Protein AF-A0A2H0BV46-F1 (afdb_monomer_lite)

Sequence (158 aa):
MQLYAIQITICYHLVMTRFIHRGFTLIELLVVIAIIGLLAAAGLAVFSSAMERGRVTQGISHAREIRDMALRYQIDTGIWPPDYRLTTALNPFTTDIGVAGWDGPYAGKWQDAHTWGGHIGWIGGYDLDSDGILEGAVVFDDDAPGTDSSDSTGAIPV

Organism: NCBI:txid1974862

Secondary structure (DSSP, 8-state):
-HHHHHHHHHHHHS--------PPPHHHHHHHHHHHHHHHHHHHHHHHHHHHHHHHHHHHHHHHHHHHHHHHHHHHHSSPPP---S-TT--TTTS--S-TT---PPPS--SPBPTTSSEEEEEEEE-SSSSS--EEEEEEESSPTT-------S----

Radius of gyration: 31.0 Å; chains: 1; bounding box: 62×79×64 Å

Structure (mmCIF, N/CA/C/O backbone):
data_AF-A0A2H0BV46-F1
#
_entry.id   AF-A0A2H0BV46-F1
#
loop_
_atom_site.group_PDB
_atom_site.id
_atom_site.type_symbol
_atom_site.label_atom_id
_atom_site.label_alt_id
_atom_site.label_comp_id
_atom_site.label_asym_id
_atom_site.label_entity_id
_atom_site.label_seq_id
_atom_site.pdbx_PDB_ins_code
_atom_site.Cartn_x
_atom_site.Cartn_y
_atom_site.Cartn_z
_atom_site.occupancy
_atom_site.B_iso_or_equiv
_atom_site.auth_seq_id
_atom_site.auth_comp_id
_atom_site.auth_asym_id
_atom_site.auth_atom_id
_atom_site.pdbx_PDB_model_num
ATOM 1 N N . MET A 1 1 ? -39.382 59.429 23.801 1.00 59.62 1 MET A N 1
ATOM 2 C CA . MET A 1 1 ? -38.252 58.473 23.905 1.00 59.62 1 MET A CA 1
ATOM 3 C C . MET A 1 1 ? -38.457 57.386 24.970 1.00 59.62 1 MET A C 1
ATOM 5 O O . MET A 1 1 ? -38.156 56.244 24.662 1.00 59.62 1 MET A O 1
ATOM 9 N N . GLN A 1 2 ? -39.027 57.659 26.156 1.00 60.50 2 GLN A N 1
ATOM 10 C CA . GLN A 1 2 ? -39.258 56.630 27.200 1.00 60.50 2 GLN A CA 1
ATOM 11 C C . GLN A 1 2 ? -40.180 55.454 26.797 1.00 60.50 2 GLN A C 1
ATOM 13 O O . GLN A 1 2 ? -39.962 54.334 27.245 1.00 60.50 2 GLN A O 1
ATOM 18 N N . LEU A 1 3 ? -41.172 55.670 25.925 1.00 57.75 3 LEU A N 1
ATOM 19 C CA . LEU A 1 3 ? -42.120 54.620 25.507 1.00 57.75 3 LEU A CA 1
ATOM 20 C C . LEU A 1 3 ? -41.500 53.523 24.616 1.00 57.75 3 LEU A C 1
ATOM 22 O O . LEU A 1 3 ? -41.888 52.364 24.733 1.00 57.75 3 LEU A O 1
ATOM 26 N N . TYR A 1 4 ? -40.503 53.851 23.782 1.00 63.31 4 TYR A N 1
ATOM 27 C CA . TYR A 1 4 ? -39.798 52.857 22.954 1.00 63.31 4 TYR A CA 1
ATOM 28 C C . TYR A 1 4 ? -38.872 51.966 23.794 1.00 63.31 4 TYR A C 1
ATOM 30 O O . TYR A 1 4 ? -38.783 50.767 23.548 1.00 63.31 4 TYR A O 1
ATOM 38 N N . ALA A 1 5 ? -38.242 52.526 24.833 1.00 61.50 5 ALA A N 1
ATOM 39 C CA . ALA A 1 5 ? -37.396 51.768 25.755 1.00 61.50 5 ALA A CA 1
ATOM 40 C C . ALA A 1 5 ? -38.202 50.744 26.576 1.00 61.50 5 ALA A C 1
ATOM 42 O O . ALA A 1 5 ? -37.741 49.627 26.786 1.00 61.50 5 ALA A O 1
ATOM 43 N N . ILE A 1 6 ? -39.429 51.087 26.989 1.00 61.91 6 ILE A N 1
ATOM 44 C CA . ILE A 1 6 ? -40.321 50.175 27.726 1.00 61.91 6 ILE A CA 1
ATOM 45 C C . ILE A 1 6 ? -40.829 49.038 26.824 1.00 61.91 6 ILE A C 1
ATOM 47 O O . ILE A 1 6 ? -40.823 47.886 27.248 1.00 61.91 6 ILE A O 1
ATOM 51 N N . GLN A 1 7 ? -41.208 49.328 25.572 1.00 57.47 7 GLN A N 1
ATOM 52 C CA . GLN A 1 7 ? -41.615 48.302 24.599 1.00 57.47 7 GLN A CA 1
ATOM 53 C C . GLN A 1 7 ? -40.483 47.308 24.295 1.00 57.47 7 GLN A C 1
ATOM 55 O O . GLN A 1 7 ? -40.725 46.104 24.271 1.00 57.47 7 GLN A O 1
ATOM 60 N N . ILE A 1 8 ? -39.243 47.788 24.145 1.00 59.19 8 ILE A N 1
ATOM 61 C CA . ILE A 1 8 ? -38.072 46.933 23.904 1.00 59.19 8 ILE A CA 1
ATOM 62 C C . ILE A 1 8 ? -37.769 46.067 25.142 1.00 59.19 8 ILE A C 1
ATOM 64 O O . ILE A 1 8 ? -37.607 44.858 25.003 1.00 59.19 8 ILE A O 1
ATOM 68 N N . THR A 1 9 ? -37.798 46.626 26.359 1.00 59.75 9 THR A N 1
ATOM 69 C CA . THR A 1 9 ? -37.571 45.859 27.603 1.00 59.75 9 THR A CA 1
ATOM 70 C C . THR A 1 9 ? -38.648 44.795 27.859 1.00 59.75 9 THR A C 1
ATOM 72 O O . THR A 1 9 ? -38.322 43.694 28.300 1.00 59.75 9 THR A O 1
ATOM 75 N N . ILE A 1 10 ? -39.921 45.070 27.546 1.00 61.69 10 ILE A N 1
ATOM 76 C CA . ILE A 1 10 ? -41.014 44.090 27.697 1.00 61.69 10 ILE A CA 1
ATOM 77 C C . ILE A 1 10 ? -40.919 42.985 26.630 1.00 61.69 10 ILE A C 1
ATOM 79 O O . ILE A 1 10 ? -41.148 41.818 26.949 1.00 61.69 10 ILE A O 1
ATOM 83 N N . CYS A 1 11 ? -40.517 43.316 25.394 1.00 56.50 11 CYS A N 1
ATOM 84 C CA . CYS A 1 11 ? -40.309 42.327 24.327 1.00 56.50 11 CYS A CA 1
ATOM 85 C C . CYS A 1 11 ? -39.160 41.355 24.637 1.00 56.50 11 CYS A C 1
ATOM 87 O O . CYS A 1 11 ? -39.301 40.159 24.393 1.00 56.50 11 CYS A O 1
ATOM 89 N N . TYR A 1 12 ? -38.059 41.830 25.234 1.00 58.41 12 TYR A N 1
ATOM 90 C CA . TYR A 1 12 ? -36.962 40.944 25.647 1.00 58.41 12 TYR A CA 1
ATOM 91 C C . TYR A 1 12 ? -37.336 40.017 26.815 1.00 58.41 12 TYR A C 1
ATOM 93 O O . TYR A 1 12 ? -36.734 38.956 26.959 1.00 58.41 12 TYR A O 1
ATOM 101 N N . HIS A 1 13 ? -38.326 40.374 27.640 1.00 58.22 13 HIS A N 1
ATOM 102 C CA . HIS A 1 13 ? -38.694 39.570 28.810 1.00 58.22 13 HIS A CA 1
ATOM 103 C C . HIS A 1 13 ? -39.718 38.456 28.515 1.00 58.22 13 HIS A C 1
ATOM 105 O O . HIS A 1 13 ? -39.880 37.547 29.327 1.00 58.22 13 HIS A O 1
ATOM 111 N N . LEU A 1 14 ? -40.405 38.491 27.367 1.00 59.50 14 LEU A N 1
ATOM 112 C CA . LEU A 1 14 ? -41.543 37.600 27.081 1.00 59.50 14 LEU A CA 1
ATOM 113 C C . LEU A 1 14 ? -41.227 36.394 26.181 1.00 59.50 14 LEU A C 1
ATOM 115 O O . LEU A 1 14 ? -42.097 35.549 25.983 1.00 59.50 14 LEU A O 1
ATOM 119 N N . VAL A 1 15 ? -39.993 36.250 25.688 1.00 61.22 15 VAL A N 1
ATOM 120 C CA . VAL A 1 15 ? -39.572 35.088 24.880 1.00 61.22 15 VAL A CA 1
ATOM 121 C C . VAL A 1 15 ? -38.421 34.353 25.564 1.00 61.22 15 VAL A C 1
ATOM 123 O O . VAL A 1 15 ? -37.327 34.213 25.033 1.00 61.22 15 VAL A O 1
ATOM 126 N N . MET A 1 16 ? -38.672 33.859 26.776 1.00 62.34 16 MET A N 1
ATOM 127 C CA . MET A 1 16 ? -37.884 32.771 27.352 1.00 62.34 16 MET A CA 1
ATOM 128 C C . MET A 1 16 ? -38.739 31.506 27.264 1.00 62.34 16 MET A C 1
ATOM 130 O O . MET A 1 16 ? -39.480 31.160 28.185 1.00 62.34 16 MET A O 1
ATOM 134 N N . THR A 1 17 ? -38.696 30.844 26.106 1.00 61.34 17 THR A N 1
ATOM 135 C CA . THR A 1 17 ? -39.259 29.505 25.906 1.00 61.34 17 THR A CA 1
ATOM 136 C C . THR A 1 17 ? -38.745 28.588 27.009 1.00 61.34 17 THR A C 1
ATOM 138 O O . THR A 1 17 ? -37.573 28.216 27.027 1.00 61.34 17 THR A O 1
ATOM 141 N N . ARG A 1 18 ? -39.622 28.238 27.955 1.00 63.00 18 ARG A N 1
ATOM 142 C CA . ARG A 1 18 ? -39.351 27.214 28.964 1.00 63.00 18 ARG A CA 1
ATOM 143 C C . ARG A 1 18 ? -39.140 25.897 28.227 1.00 63.00 18 ARG A C 1
ATOM 145 O O . ARG A 1 18 ? -40.107 25.233 27.860 1.00 63.00 18 ARG A O 1
ATOM 152 N N . PHE A 1 19 ? -37.885 25.511 28.024 1.00 62.59 19 PHE A N 1
ATOM 153 C CA . PHE A 1 19 ? -37.560 24.119 27.764 1.00 62.59 19 PHE A CA 1
ATOM 154 C C . PHE A 1 19 ? -38.085 23.326 28.958 1.00 62.59 19 PHE A C 1
ATOM 156 O O . PHE A 1 19 ? -37.662 23.528 30.097 1.00 62.59 19 PHE A O 1
ATOM 163 N N . ILE A 1 20 ? -39.075 22.469 28.714 1.00 62.00 20 ILE A N 1
ATOM 164 C CA . ILE A 1 20 ? -39.512 21.477 29.687 1.00 62.00 20 ILE A CA 1
ATOM 165 C C . ILE A 1 20 ? -38.320 20.535 29.858 1.00 62.00 20 ILE A C 1
ATOM 167 O O . ILE A 1 20 ? -38.150 19.589 29.092 1.00 62.00 20 ILE A O 1
ATOM 171 N N . HIS A 1 21 ? -37.449 20.840 30.818 1.00 63.12 21 HIS A N 1
ATOM 172 C CA . HIS A 1 21 ? -36.343 19.979 31.205 1.00 63.12 21 HIS A CA 1
ATOM 173 C C . HIS A 1 21 ? -36.925 18.714 31.837 1.00 63.12 21 HIS A C 1
ATOM 175 O O . HIS A 1 21 ? -37.141 18.636 33.044 1.00 63.12 21 HIS A O 1
ATOM 181 N N . ARG A 1 22 ? -37.206 17.713 31.001 1.00 70.38 22 ARG A N 1
ATOM 182 C CA . ARG A 1 22 ? -37.310 16.327 31.449 1.00 70.38 22 ARG A CA 1
ATOM 183 C C . ARG A 1 22 ? -35.899 15.903 31.843 1.00 70.38 22 ARG A C 1
ATOM 185 O O . ARG A 1 22 ? -35.063 15.657 30.980 1.00 70.38 22 ARG A O 1
ATOM 192 N N . GLY A 1 23 ? -35.610 15.946 33.140 1.00 70.69 23 GLY A N 1
ATOM 193 C CA . GLY A 1 23 ? -34.350 15.450 33.676 1.00 70.69 23 GLY A CA 1
ATOM 194 C C . GLY A 1 23 ? -34.265 13.941 33.466 1.00 70.69 23 GLY A C 1
ATOM 195 O O . GLY A 1 23 ? -35.198 13.225 33.819 1.00 70.69 23 GLY A O 1
ATOM 196 N N . PHE A 1 24 ? -33.162 13.480 32.881 1.00 73.75 24 PHE A N 1
ATOM 197 C CA . PHE A 1 24 ? -32.788 12.068 32.890 1.00 73.75 24 PHE A CA 1
ATOM 198 C C . PHE A 1 24 ? -32.582 11.616 34.336 1.00 73.75 24 PHE A C 1
ATOM 200 O O . PHE A 1 24 ? -31.990 12.345 35.140 1.00 73.75 24 PHE A O 1
ATOM 207 N N . THR A 1 25 ? -33.046 10.419 34.681 1.00 89.44 25 THR A N 1
ATOM 208 C CA . THR A 1 25 ? -32.703 9.843 35.982 1.00 89.44 25 THR A CA 1
ATOM 209 C C . THR A 1 25 ? -31.219 9.454 35.996 1.00 89.44 25 THR A C 1
ATOM 211 O O . THR A 1 25 ? -30.660 9.028 34.984 1.00 89.44 25 THR A O 1
ATOM 214 N N . LEU A 1 26 ? -30.551 9.578 37.151 1.00 86.88 26 LEU A N 1
ATOM 215 C CA . LEU A 1 26 ? -29.149 9.148 37.299 1.00 86.88 26 LEU A CA 1
ATOM 216 C C . LEU A 1 26 ? -28.967 7.668 36.934 1.00 86.88 26 LEU A C 1
ATOM 218 O O . LEU A 1 26 ? -27.936 7.290 36.385 1.00 86.88 26 LEU A O 1
ATOM 222 N N . ILE A 1 27 ? -29.981 6.844 37.208 1.00 92.06 27 ILE A N 1
ATOM 223 C CA . ILE A 1 27 ? -29.960 5.416 36.895 1.00 92.06 27 ILE A CA 1
ATOM 224 C C . ILE A 1 27 ? -30.104 5.143 35.392 1.00 92.06 27 ILE A C 1
ATOM 226 O O . ILE A 1 27 ? -29.429 4.248 34.889 1.00 92.06 27 ILE A O 1
ATOM 230 N N . GLU A 1 28 ? -30.900 5.930 34.658 1.00 90.12 28 GLU A N 1
ATOM 231 C CA . GLU A 1 28 ? -30.970 5.832 33.192 1.00 90.12 28 GLU A CA 1
ATOM 232 C C . GLU A 1 28 ? -29.626 6.161 32.548 1.00 90.12 28 GLU A C 1
ATOM 234 O O . GLU A 1 28 ? -29.188 5.452 31.647 1.00 90.12 28 GLU A O 1
ATOM 239 N N . LEU A 1 29 ? -28.934 7.197 33.027 1.00 89.75 29 LEU A N 1
ATOM 240 C CA . LEU A 1 29 ? -27.605 7.514 32.507 1.00 89.75 29 LEU A CA 1
ATOM 241 C C . LEU A 1 29 ? -26.592 6.410 32.862 1.00 89.75 29 LEU A C 1
ATOM 243 O O . LEU A 1 29 ? -25.777 6.028 32.023 1.00 89.75 29 LEU A O 1
ATOM 247 N N . LEU A 1 30 ? -26.669 5.866 34.082 1.00 93.00 30 LEU A N 1
ATOM 248 C CA . LEU A 1 30 ? -25.755 4.835 34.578 1.00 93.00 30 LEU A CA 1
ATOM 249 C C . LEU A 1 30 ? -25.884 3.523 33.795 1.00 93.00 30 LEU A C 1
ATOM 251 O O . LEU A 1 30 ? -24.870 2.944 33.404 1.00 93.00 30 LEU A O 1
ATOM 255 N N . VAL A 1 31 ? -27.107 3.062 33.515 1.00 94.94 31 VAL A N 1
ATOM 256 C CA . VAL A 1 31 ? -27.299 1.828 32.736 1.00 94.94 31 VAL A CA 1
ATOM 257 C C . VAL A 1 31 ? -26.851 2.002 31.281 1.00 94.94 31 VAL A C 1
ATOM 259 O O . VAL A 1 31 ? -26.280 1.079 30.705 1.00 94.94 31 VAL A O 1
ATOM 262 N N . VAL A 1 32 ? -27.021 3.193 30.698 1.00 94.94 32 VAL A N 1
ATOM 263 C CA . VAL A 1 32 ? -26.596 3.476 29.319 1.00 94.94 32 VAL A CA 1
ATOM 264 C C . VAL A 1 32 ? -25.077 3.404 29.186 1.00 94.94 32 VAL A C 1
ATOM 266 O O . VAL A 1 32 ? -24.582 2.699 28.308 1.00 94.94 32 VAL A O 1
ATOM 269 N N . ILE A 1 33 ? -24.322 4.061 30.071 1.00 95.44 33 ILE A N 1
ATOM 270 C CA . ILE A 1 33 ? -22.853 3.990 30.016 1.00 95.44 33 ILE A CA 1
ATOM 271 C C . ILE A 1 33 ? -22.334 2.581 30.334 1.00 95.44 33 ILE A C 1
ATOM 273 O O . ILE A 1 33 ? -21.329 2.167 29.761 1.00 95.44 33 ILE A O 1
ATOM 277 N N . ALA A 1 34 ? -23.038 1.818 31.180 1.00 95.25 34 ALA A N 1
ATOM 278 C CA . ALA A 1 34 ? -22.700 0.425 31.463 1.00 95.25 34 ALA A CA 1
ATOM 279 C C . ALA A 1 34 ? -22.879 -0.469 30.223 1.00 95.25 34 ALA A C 1
ATOM 281 O O . ALA A 1 34 ? -21.994 -1.263 29.901 1.00 95.25 34 ALA A O 1
ATOM 282 N N . ILE A 1 35 ? -23.983 -0.305 29.485 1.00 95.50 35 ILE A N 1
ATOM 283 C CA . ILE A 1 35 ? -24.230 -1.044 28.239 1.00 95.50 35 ILE A CA 1
ATOM 284 C C . ILE A 1 35 ? -23.235 -0.619 27.149 1.00 95.50 35 ILE A C 1
ATOM 286 O O . ILE A 1 35 ? -22.663 -1.485 26.488 1.00 95.50 35 ILE A O 1
ATOM 290 N N . ILE A 1 36 ? -22.972 0.685 26.984 1.00 95.12 36 ILE A N 1
ATOM 291 C CA . ILE A 1 36 ? -21.972 1.184 26.022 1.00 95.12 36 ILE A CA 1
ATOM 292 C C . ILE A 1 36 ? -20.583 0.621 26.349 1.00 95.12 36 ILE A C 1
ATOM 294 O O . ILE A 1 36 ? -19.892 0.165 25.442 1.00 95.12 36 ILE A O 1
ATOM 298 N N . GLY A 1 37 ? -20.188 0.590 27.626 1.00 94.50 37 GLY A N 1
ATOM 299 C CA . GLY A 1 37 ? -18.908 0.024 28.060 1.00 94.50 37 GLY A CA 1
ATOM 300 C C . GLY A 1 37 ? -18.769 -1.466 27.738 1.00 94.50 37 GLY A C 1
ATOM 301 O O . GLY A 1 37 ? -17.730 -1.888 27.230 1.00 94.50 37 GLY A O 1
ATOM 302 N N . LEU A 1 38 ? -19.829 -2.252 27.958 1.00 91.94 38 LEU A N 1
ATOM 303 C CA . LEU A 1 38 ? -19.852 -3.678 27.621 1.00 91.94 38 LEU A CA 1
ATOM 304 C C . LEU A 1 38 ? -19.720 -3.911 26.107 1.00 91.94 38 LEU A C 1
ATOM 306 O O . LEU A 1 38 ? -18.909 -4.734 25.677 1.00 91.94 38 LEU A O 1
ATOM 310 N N . LEU A 1 39 ? -20.488 -3.171 25.299 1.00 94.06 39 LEU A N 1
ATOM 311 C CA . LEU A 1 39 ? -20.440 -3.278 23.837 1.00 94.06 39 LEU A CA 1
ATOM 312 C C . LEU A 1 39 ? -19.087 -2.820 23.273 1.00 94.06 39 LEU A C 1
ATOM 314 O O . LEU A 1 39 ? -18.540 -3.477 22.388 1.00 94.06 39 LEU A O 1
ATOM 318 N N . ALA A 1 40 ? -18.520 -1.733 23.802 1.00 90.31 40 ALA A N 1
ATOM 319 C CA . ALA A 1 40 ? -17.217 -1.226 23.381 1.00 90.31 40 ALA A CA 1
ATOM 320 C C . ALA A 1 40 ? -16.094 -2.233 23.674 1.00 90.31 40 ALA A C 1
ATOM 322 O O . ALA A 1 40 ? -15.272 -2.499 22.798 1.00 90.31 40 ALA A O 1
ATOM 323 N N . ALA A 1 41 ? -16.091 -2.849 24.862 1.00 88.25 41 ALA A N 1
ATOM 324 C CA . ALA A 1 41 ? -15.090 -3.848 25.236 1.00 88.25 41 ALA A CA 1
ATOM 325 C C . ALA A 1 41 ? -15.102 -5.069 24.299 1.00 88.25 41 ALA A C 1
ATOM 327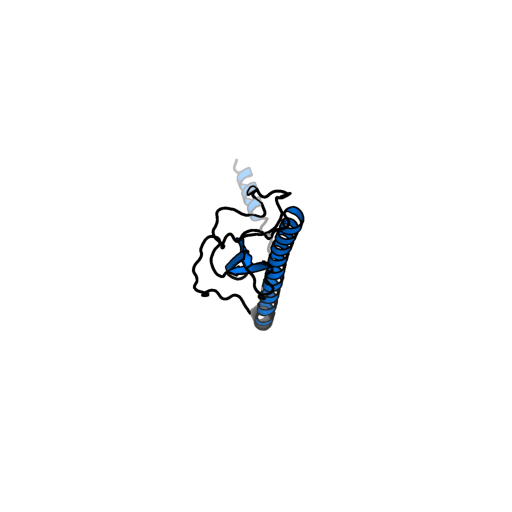 O O . ALA A 1 41 ? -14.045 -5.516 23.857 1.00 88.25 41 ALA A O 1
ATOM 328 N N . ALA A 1 42 ? -16.289 -5.572 23.942 1.00 86.94 42 ALA A N 1
ATOM 329 C CA . ALA A 1 42 ? -16.420 -6.673 22.986 1.00 86.94 42 ALA A CA 1
ATOM 330 C C . ALA A 1 42 ? -16.043 -6.261 21.546 1.00 86.94 42 ALA A C 1
ATOM 332 O O . ALA A 1 42 ? -15.488 -7.065 20.796 1.00 86.94 42 ALA A O 1
ATOM 333 N N . GLY A 1 43 ? -16.309 -5.009 21.156 1.00 84.88 43 GLY A N 1
ATOM 334 C CA . GLY A 1 43 ? -16.030 -4.500 19.810 1.00 84.88 43 GLY A CA 1
ATOM 335 C C . GLY A 1 43 ? -14.542 -4.314 19.491 1.00 84.88 43 GLY A C 1
ATOM 336 O O . GLY A 1 43 ? -14.128 -4.556 18.356 1.00 84.88 43 GLY A O 1
ATOM 337 N N . LEU A 1 44 ? -13.719 -3.933 20.476 1.00 83.44 44 LEU A N 1
ATOM 338 C CA . LEU A 1 44 ? -12.297 -3.618 20.261 1.00 83.44 44 LEU A CA 1
ATOM 339 C C . LEU A 1 44 ? -11.484 -4.796 19.695 1.00 83.44 44 LEU A C 1
ATOM 341 O O . LEU A 1 44 ? -10.686 -4.602 18.778 1.00 83.44 44 LEU A O 1
ATOM 345 N N . ALA A 1 45 ? -11.707 -6.015 20.195 1.00 75.81 45 ALA A N 1
ATOM 346 C CA . ALA A 1 45 ? -10.962 -7.197 19.753 1.00 75.81 45 ALA A CA 1
ATOM 347 C C . ALA A 1 45 ? -11.283 -7.597 18.300 1.00 75.81 45 ALA A C 1
ATOM 349 O O . ALA A 1 45 ? -10.413 -8.056 17.562 1.00 75.81 45 ALA A O 1
ATOM 350 N N . VAL A 1 46 ? -12.529 -7.401 17.864 1.00 82.06 46 VAL A N 1
ATOM 351 C CA . VAL A 1 46 ? -12.939 -7.683 16.480 1.00 82.06 46 VAL A CA 1
ATOM 352 C C . VAL A 1 46 ? -12.411 -6.602 15.536 1.00 82.06 46 VAL A C 1
ATOM 354 O O . VAL A 1 46 ? -11.943 -6.917 14.437 1.00 82.06 46 VAL A O 1
ATOM 357 N N . PHE A 1 47 ? -12.438 -5.342 15.978 1.00 85.06 47 PHE A N 1
ATOM 358 C CA . PHE A 1 47 ? -12.022 -4.189 15.185 1.00 85.06 47 PHE A CA 1
ATOM 359 C C . PHE A 1 47 ? -10.537 -4.231 14.801 1.00 85.06 47 PHE A C 1
ATOM 361 O O . PHE A 1 47 ? -10.215 -3.983 13.640 1.00 85.06 47 PHE A O 1
ATOM 368 N N . SER A 1 48 ? -9.640 -4.620 15.714 1.00 84.31 48 SER A N 1
ATOM 369 C CA . SER A 1 48 ? -8.200 -4.712 15.417 1.00 84.31 48 SER A CA 1
ATOM 370 C C . SER A 1 48 ? -7.896 -5.713 14.295 1.00 84.31 48 SER A C 1
ATOM 372 O O . SER A 1 48 ? -7.177 -5.388 13.353 1.00 84.31 48 SER A O 1
ATOM 374 N N . SER A 1 49 ? -8.515 -6.899 14.326 1.00 85.12 49 SER A N 1
ATOM 375 C CA . SER A 1 49 ? -8.334 -7.918 13.280 1.00 85.12 49 SER A CA 1
ATOM 376 C C . SER A 1 49 ? -8.888 -7.484 11.919 1.00 85.12 49 SER A C 1
ATOM 378 O O . SER A 1 49 ? -8.331 -7.814 10.873 1.00 85.12 49 SER A O 1
ATOM 380 N N . ALA A 1 50 ? -10.008 -6.755 11.918 1.00 86.94 50 ALA A N 1
ATOM 381 C CA . ALA A 1 50 ? -10.629 -6.258 10.698 1.00 86.94 50 ALA A CA 1
ATOM 382 C C . ALA A 1 50 ? -9.800 -5.133 10.070 1.00 86.94 50 ALA A C 1
ATOM 384 O O . ALA A 1 50 ? -9.626 -5.117 8.853 1.00 86.94 50 ALA A O 1
ATOM 385 N N . MET A 1 51 ? -9.251 -4.245 10.901 1.00 88.50 51 MET A N 1
ATOM 386 C CA . MET A 1 51 ? -8.346 -3.187 10.466 1.00 88.50 51 MET A CA 1
ATOM 387 C C . MET A 1 51 ? -7.089 -3.773 9.818 1.00 88.50 51 MET A C 1
ATOM 389 O O . MET A 1 51 ? -6.707 -3.334 8.737 1.00 88.50 51 MET A O 1
ATOM 393 N N . GLU A 1 52 ? -6.503 -4.811 10.418 1.00 88.31 52 GLU A N 1
ATOM 394 C CA . GLU A 1 52 ? -5.302 -5.457 9.884 1.00 88.31 52 GLU A CA 1
ATOM 395 C C . GLU A 1 52 ? -5.554 -6.144 8.533 1.00 88.31 52 GLU A C 1
ATOM 397 O O . GLU A 1 52 ? -4.820 -5.927 7.575 1.00 88.31 52 GLU A O 1
ATOM 402 N N . ARG A 1 53 ? -6.673 -6.867 8.381 1.00 88.44 53 ARG A N 1
ATOM 403 C CA . ARG A 1 53 ? -7.081 -7.411 7.069 1.00 88.44 53 ARG A CA 1
ATOM 404 C C . ARG A 1 53 ? -7.286 -6.318 6.012 1.00 88.44 53 ARG A C 1
ATOM 406 O O . ARG A 1 53 ? -6.986 -6.534 4.836 1.00 88.44 53 ARG A O 1
ATOM 413 N N . GLY A 1 54 ? -7.796 -5.155 6.422 1.00 90.81 54 GLY A N 1
ATOM 414 C CA . GLY A 1 54 ? -7.924 -3.983 5.556 1.00 90.81 54 GLY A CA 1
ATOM 415 C C . GLY A 1 54 ? -6.565 -3.478 5.068 1.00 90.81 54 GLY A C 1
ATOM 416 O O . GLY A 1 54 ? -6.398 -3.249 3.871 1.00 90.81 54 GLY A O 1
ATOM 417 N N . ARG A 1 55 ? -5.579 -3.399 5.970 1.00 90.06 55 ARG A N 1
ATOM 418 C CA . ARG A 1 55 ? -4.194 -3.033 5.637 1.00 90.06 55 ARG A CA 1
ATOM 419 C C . ARG A 1 55 ? -3.562 -4.015 4.655 1.00 90.06 55 ARG A C 1
ATOM 421 O O . ARG A 1 55 ? -3.065 -3.587 3.620 1.00 90.06 55 ARG A O 1
ATOM 428 N N . VAL A 1 56 ? -3.692 -5.321 4.905 1.00 89.81 56 VAL A N 1
ATOM 429 C CA . VAL A 1 56 ? -3.206 -6.370 3.989 1.00 89.81 56 VAL A CA 1
ATOM 430 C C . VAL A 1 56 ? -3.828 -6.237 2.600 1.00 89.81 56 VAL A C 1
ATOM 432 O O . VAL A 1 56 ? -3.125 -6.280 1.593 1.00 89.81 56 VAL A O 1
ATOM 435 N N . THR A 1 57 ? -5.142 -6.016 2.526 1.00 91.31 57 THR A N 1
ATOM 436 C CA . THR A 1 57 ? -5.844 -5.846 1.244 1.00 91.31 57 THR A CA 1
ATOM 437 C C . THR A 1 57 ? -5.325 -4.630 0.473 1.00 91.31 57 THR A C 1
ATOM 439 O O . THR A 1 57 ? -5.127 -4.708 -0.740 1.00 91.31 57 THR A O 1
ATOM 442 N N . GLN A 1 58 ? -5.066 -3.522 1.169 1.00 90.00 58 GLN A N 1
ATOM 443 C CA . GLN A 1 58 ? -4.496 -2.320 0.570 1.00 90.00 58 GLN A CA 1
ATOM 444 C C . GLN A 1 58 ? -3.052 -2.548 0.097 1.00 90.00 58 GLN A C 1
ATOM 446 O O . GLN A 1 58 ? -2.729 -2.192 -1.035 1.00 90.00 58 GLN A O 1
ATOM 451 N N . GLY A 1 59 ? -2.210 -3.201 0.906 1.00 89.00 59 GLY A N 1
ATOM 452 C CA . GLY A 1 59 ? -0.841 -3.563 0.523 1.00 89.00 59 GLY A CA 1
ATOM 453 C C . GLY A 1 59 ? -0.797 -4.445 -0.728 1.00 89.00 59 GLY A C 1
ATOM 454 O O . GLY A 1 59 ? -0.044 -4.163 -1.658 1.00 89.00 59 GLY A O 1
ATOM 455 N N . ILE A 1 60 ? -1.677 -5.448 -0.816 1.00 90.12 60 ILE A N 1
ATOM 456 C CA . ILE A 1 60 ? -1.821 -6.291 -2.014 1.00 90.12 60 ILE A CA 1
ATOM 457 C C . ILE A 1 60 ? -2.255 -5.462 -3.232 1.00 90.12 60 ILE A C 1
ATOM 459 O O . ILE A 1 60 ? -1.778 -5.716 -4.337 1.00 90.12 60 ILE A O 1
ATOM 463 N N . SER A 1 61 ? -3.152 -4.484 -3.062 1.00 91.75 61 SER A N 1
ATOM 464 C CA . SER A 1 61 ? -3.560 -3.592 -4.156 1.00 91.75 61 SER A CA 1
ATOM 465 C C . SER A 1 61 ? -2.375 -2.789 -4.687 1.00 91.75 61 SER A C 1
ATOM 467 O O . SER A 1 61 ? -2.132 -2.800 -5.890 1.00 91.75 61 SER A O 1
ATOM 469 N N . HIS A 1 62 ? -1.593 -2.170 -3.799 1.00 89.69 62 HIS A N 1
ATOM 470 C CA . HIS A 1 62 ? -0.407 -1.408 -4.193 1.00 89.69 62 HIS A CA 1
ATOM 471 C C . HIS A 1 62 ? 0.630 -2.299 -4.900 1.00 89.69 62 HIS A C 1
ATOM 473 O O . HIS A 1 62 ? 1.185 -1.914 -5.925 1.00 89.69 62 HIS A O 1
ATOM 479 N N . ALA A 1 63 ? 0.850 -3.524 -4.408 1.00 89.88 63 ALA A N 1
ATOM 480 C CA . ALA A 1 63 ? 1.770 -4.461 -5.050 1.00 89.88 63 ALA A CA 1
ATOM 481 C C . ALA A 1 63 ? 1.321 -4.865 -6.461 1.00 89.88 63 ALA A C 1
ATOM 483 O O . ALA A 1 63 ? 2.146 -5.010 -7.364 1.00 89.88 63 ALA A O 1
ATOM 484 N N . ARG A 1 64 ? 0.010 -5.026 -6.676 1.00 92.00 64 ARG A N 1
ATOM 485 C CA . ARG A 1 64 ? -0.547 -5.299 -8.009 1.00 92.00 64 ARG A CA 1
ATOM 486 C C . ARG A 1 64 ? -0.331 -4.132 -8.963 1.00 92.00 64 ARG A C 1
ATOM 488 O O . ARG A 1 64 ? 0.035 -4.376 -10.103 1.00 92.00 64 ARG A O 1
ATOM 495 N N . GLU A 1 65 ? -0.492 -2.897 -8.497 1.00 92.19 65 GLU A N 1
ATOM 496 C CA . GLU A 1 65 ? -0.229 -1.709 -9.316 1.00 92.19 65 GLU A CA 1
ATOM 497 C C . GLU A 1 65 ? 1.230 -1.666 -9.792 1.00 92.19 65 GLU A C 1
ATOM 499 O O . GLU A 1 65 ? 1.471 -1.477 -10.983 1.00 92.19 65 GLU A O 1
ATOM 504 N N . ILE A 1 66 ? 2.202 -1.930 -8.909 1.00 90.44 66 ILE A N 1
ATOM 505 C CA . ILE A 1 66 ? 3.624 -2.001 -9.298 1.00 90.44 66 ILE A CA 1
ATOM 506 C C . ILE A 1 66 ? 3.874 -3.128 -10.292 1.00 90.44 66 ILE A C 1
ATOM 508 O O . ILE A 1 66 ? 4.533 -2.916 -11.310 1.00 90.44 66 ILE A O 1
ATOM 512 N N . ARG A 1 67 ? 3.323 -4.317 -10.031 1.00 91.06 67 ARG A N 1
ATOM 513 C CA . ARG A 1 67 ? 3.438 -5.454 -10.947 1.00 91.06 67 ARG A CA 1
ATOM 514 C C . ARG A 1 67 ? 2.902 -5.111 -12.337 1.00 91.06 67 ARG A C 1
ATOM 516 O O . ARG A 1 67 ? 3.560 -5.417 -13.325 1.00 91.06 67 ARG A O 1
ATOM 523 N N . ASP A 1 68 ? 1.736 -4.480 -12.422 1.00 93.31 68 ASP A N 1
ATOM 524 C CA . ASP A 1 68 ? 1.121 -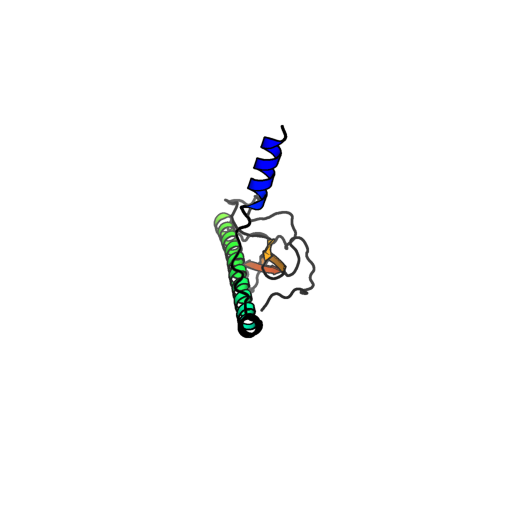4.113 -13.698 1.00 93.31 68 ASP A CA 1
ATOM 525 C C . ASP A 1 68 ? 1.966 -3.077 -14.453 1.00 93.31 68 ASP A C 1
ATOM 527 O O . ASP A 1 68 ? 2.102 -3.175 -15.674 1.00 93.31 68 ASP A O 1
ATOM 531 N N . MET A 1 69 ? 2.579 -2.119 -13.749 1.00 92.38 69 MET A N 1
ATOM 532 C CA . MET A 1 69 ? 3.527 -1.176 -14.355 1.00 92.38 69 MET A CA 1
ATOM 533 C C . MET A 1 69 ? 4.787 -1.883 -14.873 1.00 92.38 69 MET A C 1
ATOM 535 O O . MET A 1 69 ? 5.219 -1.614 -15.993 1.00 92.38 69 MET A O 1
ATOM 539 N N . ALA A 1 70 ? 5.352 -2.817 -14.104 1.00 90.88 70 ALA A N 1
ATOM 540 C CA . ALA A 1 70 ? 6.525 -3.592 -14.510 1.00 90.88 70 ALA A CA 1
ATOM 541 C C . ALA A 1 70 ? 6.258 -4.504 -15.707 1.00 90.88 70 ALA A C 1
ATOM 543 O O . ALA A 1 70 ? 7.094 -4.594 -16.604 1.00 90.88 70 ALA A O 1
ATOM 544 N N . LEU A 1 71 ? 5.077 -5.121 -15.767 1.00 91.88 71 LEU A N 1
ATOM 545 C CA . LEU A 1 71 ? 4.662 -5.927 -16.912 1.00 91.88 71 LEU A CA 1
ATOM 546 C C . LEU A 1 71 ? 4.511 -5.082 -18.179 1.00 91.88 71 LEU A C 1
ATOM 548 O O . LEU A 1 71 ? 4.962 -5.504 -19.236 1.00 91.88 71 LEU A O 1
ATOM 552 N N . ARG A 1 72 ? 3.914 -3.887 -18.089 1.00 92.94 72 ARG A N 1
ATOM 553 C CA . ARG A 1 72 ? 3.814 -2.972 -19.240 1.00 92.94 72 ARG A CA 1
ATOM 554 C C . ARG A 1 72 ? 5.191 -2.548 -19.730 1.00 92.94 72 ARG A C 1
ATOM 556 O O . ARG A 1 72 ? 5.482 -2.692 -20.908 1.00 92.94 72 ARG A O 1
ATOM 563 N N . TYR A 1 73 ? 6.063 -2.151 -18.805 1.00 91.31 73 TYR A N 1
ATOM 564 C CA . TYR A 1 73 ? 7.449 -1.822 -19.122 1.00 91.31 73 TYR A CA 1
ATOM 565 C C . TYR A 1 73 ? 8.151 -2.975 -19.862 1.00 91.31 73 TYR A C 1
ATOM 567 O O . TYR A 1 73 ? 8.837 -2.743 -20.856 1.00 91.31 73 TYR A O 1
ATOM 575 N N . GLN A 1 74 ? 7.959 -4.219 -19.411 1.00 90.69 74 GLN A N 1
ATOM 576 C CA . GLN A 1 74 ? 8.538 -5.398 -20.055 1.00 90.69 74 GLN A CA 1
ATOM 577 C C . GLN A 1 74 ? 7.939 -5.676 -21.439 1.00 90.69 74 GLN A C 1
ATOM 579 O O . GLN A 1 74 ? 8.672 -6.060 -22.346 1.00 90.69 74 GLN A O 1
ATOM 584 N N . ILE A 1 75 ? 6.630 -5.485 -21.616 1.00 92.50 75 ILE A N 1
ATOM 585 C CA . ILE A 1 75 ? 5.959 -5.640 -22.915 1.00 92.50 75 ILE A CA 1
ATOM 586 C C . ILE A 1 75 ? 6.513 -4.633 -23.930 1.00 92.50 75 ILE A C 1
ATOM 588 O O . ILE A 1 75 ? 6.760 -5.004 -25.077 1.00 92.50 75 ILE A O 1
ATOM 592 N N . ASP A 1 76 ? 6.750 -3.400 -23.492 1.00 92.62 76 ASP A N 1
ATOM 593 C CA . ASP A 1 76 ? 7.141 -2.292 -24.361 1.00 92.62 76 ASP A CA 1
ATOM 594 C C . ASP A 1 76 ? 8.642 -2.339 -24.704 1.00 92.62 76 ASP A C 1
ATOM 596 O O . ASP A 1 76 ? 9.047 -2.170 -25.855 1.00 92.62 76 ASP A O 1
ATOM 600 N N . THR A 1 77 ? 9.488 -2.646 -23.716 1.00 90.75 77 THR A N 1
ATOM 601 C CA . THR A 1 77 ? 10.956 -2.578 -23.854 1.00 90.75 77 THR A CA 1
ATOM 602 C C . THR A 1 77 ? 11.639 -3.940 -24.021 1.00 90.75 77 THR A C 1
ATOM 604 O O . THR A 1 77 ? 12.813 -4.006 -24.388 1.00 90.75 77 THR A O 1
ATOM 607 N N . GLY A 1 78 ? 10.939 -5.042 -23.734 1.00 88.75 78 GLY A N 1
ATOM 608 C CA . GLY A 1 78 ? 11.488 -6.403 -23.737 1.00 88.75 78 GLY A CA 1
ATOM 609 C C . GLY A 1 78 ? 12.391 -6.740 -22.544 1.00 88.75 78 GLY A C 1
ATOM 610 O O . GLY A 1 78 ? 12.885 -7.864 -22.455 1.00 88.75 78 GLY A O 1
ATOM 611 N N . ILE A 1 79 ? 12.611 -5.798 -21.625 1.00 87.56 79 ILE A N 1
ATOM 612 C CA . ILE A 1 79 ? 13.444 -5.966 -20.429 1.00 87.56 79 ILE A CA 1
ATOM 613 C C . ILE A 1 79 ? 12.665 -5.548 -19.182 1.00 87.56 79 ILE A C 1
ATOM 615 O O . ILE A 1 79 ? 11.744 -4.741 -19.253 1.00 87.56 79 ILE A O 1
ATOM 619 N N . TRP A 1 80 ? 13.025 -6.086 -18.019 1.00 88.38 80 TRP A N 1
ATOM 620 C CA . TRP A 1 80 ? 12.431 -5.633 -16.763 1.00 88.38 80 TRP A CA 1
ATOM 621 C C . TRP A 1 80 ? 12.888 -4.210 -16.400 1.00 88.38 80 TRP A C 1
ATOM 623 O O . TRP A 1 80 ? 14.003 -3.817 -16.763 1.00 88.38 80 TRP A O 1
ATOM 633 N N . PRO A 1 81 ? 12.063 -3.442 -15.661 1.00 86.88 81 PRO A N 1
ATOM 634 C CA . PRO A 1 81 ? 12.466 -2.142 -15.142 1.00 86.88 81 PRO A CA 1
ATOM 635 C C . PRO A 1 81 ? 13.745 -2.253 -14.298 1.00 86.88 81 PRO A C 1
ATOM 637 O O . PRO A 1 81 ? 13.875 -3.222 -13.536 1.00 86.88 81 PRO A O 1
ATOM 640 N N . PRO A 1 82 ? 14.661 -1.271 -14.382 1.00 81.69 82 PRO A N 1
ATOM 641 C CA . PRO A 1 82 ? 15.870 -1.278 -13.571 1.00 81.69 82 PRO A CA 1
ATOM 642 C C . PRO A 1 82 ? 15.541 -1.154 -12.080 1.00 81.69 82 PRO A C 1
AT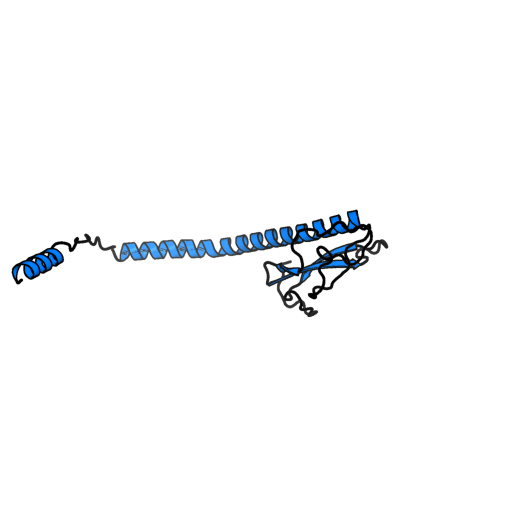OM 644 O O . PRO A 1 82 ? 14.548 -0.526 -11.700 1.00 81.69 82 PRO A O 1
ATOM 647 N N . ASP A 1 83 ? 16.404 -1.719 -11.237 1.00 77.38 83 ASP A N 1
ATOM 648 C CA . ASP A 1 83 ? 16.356 -1.497 -9.795 1.00 77.38 83 ASP A CA 1
ATOM 649 C C . ASP A 1 83 ? 16.863 -0.087 -9.463 1.00 77.38 83 ASP A C 1
ATOM 651 O O . ASP A 1 83 ? 18.041 0.231 -9.633 1.00 77.38 83 ASP A O 1
ATOM 655 N N . TYR A 1 84 ? 15.964 0.753 -8.961 1.00 69.00 84 TYR A N 1
ATOM 656 C CA . TYR A 1 84 ? 16.317 2.017 -8.327 1.00 69.00 84 TYR A CA 1
ATOM 657 C C . TYR A 1 84 ? 16.008 1.882 -6.849 1.00 69.00 84 TYR A C 1
ATOM 659 O O . TYR A 1 84 ? 14.995 2.417 -6.399 1.00 69.00 84 TYR A O 1
ATOM 667 N N . ARG A 1 85 ? 16.862 1.108 -6.160 1.00 60.31 85 ARG A N 1
ATOM 668 C CA . ARG A 1 85 ? 16.883 0.748 -4.733 1.00 60.31 85 ARG A CA 1
ATOM 669 C C . ARG A 1 85 ? 16.286 1.803 -3.808 1.00 60.31 85 ARG A C 1
ATOM 671 O O . ARG A 1 85 ? 17.031 2.464 -3.092 1.00 60.31 85 ARG A O 1
ATOM 678 N N . LEU A 1 86 ? 14.966 1.964 -3.827 1.00 60.16 86 LEU A N 1
ATOM 679 C CA . LEU A 1 86 ? 14.180 2.636 -2.795 1.00 60.16 86 LEU A CA 1
ATOM 680 C C . LEU A 1 86 ? 14.604 4.097 -2.474 1.00 60.16 86 LEU A C 1
ATOM 682 O O . LEU A 1 86 ? 14.086 4.740 -1.564 1.00 60.16 86 LEU A O 1
ATOM 686 N N . THR A 1 87 ? 15.490 4.664 -3.303 1.00 56.72 87 THR A N 1
ATOM 687 C CA . THR A 1 87 ? 16.190 5.936 -3.113 1.00 56.72 87 THR A CA 1
ATOM 688 C C . THR A 1 87 ? 15.789 6.926 -4.209 1.00 56.72 87 THR A C 1
ATOM 690 O O . THR A 1 87 ? 15.808 6.657 -5.412 1.00 56.72 87 THR A O 1
ATOM 693 N N . THR A 1 88 ? 15.326 8.087 -3.763 1.00 61.88 88 THR A N 1
ATOM 694 C CA . THR A 1 88 ? 14.379 8.972 -4.451 1.00 61.88 88 THR A CA 1
ATOM 695 C C . THR A 1 88 ? 15.000 9.876 -5.519 1.00 61.88 88 THR A C 1
ATOM 697 O O . THR A 1 88 ? 15.184 11.068 -5.283 1.00 61.88 88 THR A O 1
ATOM 700 N N . ALA A 1 89 ? 15.260 9.402 -6.737 1.00 63.00 89 ALA A N 1
ATOM 701 C CA . ALA A 1 89 ? 15.560 10.359 -7.818 1.00 63.00 89 ALA A CA 1
ATOM 702 C C . ALA A 1 89 ? 14.861 10.088 -9.145 1.00 63.00 89 ALA A C 1
ATOM 704 O O . ALA A 1 89 ? 14.462 11.039 -9.818 1.00 63.00 89 ALA A O 1
ATOM 705 N N . LEU A 1 90 ? 14.686 8.825 -9.527 1.00 75.38 90 LEU A N 1
ATOM 706 C CA . LEU A 1 90 ? 14.173 8.503 -10.850 1.00 75.38 90 LEU A CA 1
ATOM 707 C C . LEU A 1 90 ? 13.205 7.333 -10.774 1.00 75.38 90 LEU A C 1
ATOM 709 O O . LEU A 1 90 ? 13.596 6.213 -10.470 1.00 75.38 90 LEU A O 1
ATOM 713 N N . ASN A 1 91 ? 11.934 7.615 -11.045 1.00 81.56 91 ASN A N 1
ATOM 714 C CA . ASN A 1 91 ? 10.916 6.589 -11.182 1.00 81.56 91 ASN A CA 1
ATOM 715 C C . ASN A 1 91 ? 10.974 6.030 -12.621 1.00 81.56 91 ASN A C 1
ATOM 717 O O . ASN A 1 91 ? 10.604 6.755 -13.552 1.00 81.56 91 ASN A O 1
ATOM 721 N N . PRO A 1 92 ? 11.400 4.769 -12.830 1.00 80.69 92 PRO A N 1
ATOM 722 C CA . PRO A 1 92 ? 11.508 4.176 -14.170 1.00 80.69 92 PRO A CA 1
ATOM 723 C C . PRO A 1 92 ? 10.164 3.971 -14.865 1.00 80.69 92 PRO A C 1
ATOM 725 O O . PRO A 1 92 ? 10.103 3.788 -16.081 1.00 80.69 92 PRO A O 1
ATOM 728 N N . PHE A 1 93 ? 9.076 3.976 -14.097 1.00 86.00 93 PHE A N 1
ATOM 729 C CA . PHE A 1 93 ? 7.735 3.808 -14.631 1.00 86.00 93 PHE A CA 1
ATOM 730 C C . PHE A 1 93 ? 7.192 5.104 -15.220 1.00 86.00 93 PHE A C 1
ATOM 732 O O . PHE A 1 93 ? 6.370 5.051 -16.130 1.00 86.00 93 PHE A O 1
ATOM 739 N N . THR A 1 94 ? 7.647 6.263 -14.738 1.00 86.81 94 THR A N 1
ATOM 740 C CA . THR A 1 94 ? 7.114 7.566 -15.165 1.00 86.81 94 THR A CA 1
ATOM 741 C C . THR A 1 94 ? 8.098 8.430 -15.937 1.00 86.81 94 THR A C 1
ATOM 743 O O . THR A 1 94 ? 7.674 9.378 -16.593 1.00 86.81 94 THR A O 1
ATOM 746 N N . THR A 1 95 ? 9.393 8.140 -15.846 1.00 85.56 95 THR A N 1
ATOM 747 C CA . THR A 1 95 ? 10.439 8.951 -16.466 1.00 85.56 95 THR A CA 1
ATOM 748 C C . THR A 1 95 ? 11.140 8.156 -17.556 1.00 85.56 95 THR A C 1
ATOM 750 O O . THR A 1 95 ? 11.641 7.065 -17.296 1.00 85.56 95 THR A O 1
ATOM 753 N N . ASP A 1 96 ? 11.205 8.727 -18.760 1.00 83.38 96 ASP A N 1
ATOM 754 C CA . ASP A 1 96 ? 11.963 8.147 -19.866 1.00 83.38 96 ASP A CA 1
ATOM 755 C C . ASP A 1 96 ? 13.464 8.169 -19.541 1.00 83.38 96 ASP A C 1
ATOM 757 O O . ASP A 1 96 ? 14.070 9.225 -19.339 1.00 83.38 96 ASP A O 1
ATOM 761 N N . ILE A 1 97 ? 14.051 6.977 -19.474 1.00 81.31 97 ILE A N 1
ATOM 762 C CA . ILE A 1 97 ? 15.473 6.734 -19.209 1.00 81.31 97 ILE A CA 1
ATOM 763 C C . ILE A 1 97 ? 16.262 6.409 -20.487 1.00 81.31 97 ILE A C 1
ATOM 765 O O . ILE A 1 97 ? 17.392 5.928 -20.416 1.00 81.31 97 ILE A O 1
ATOM 769 N N . GLY A 1 98 ? 15.687 6.683 -21.662 1.00 83.94 98 GLY A N 1
ATOM 770 C CA . GLY A 1 98 ? 16.306 6.448 -22.965 1.00 83.94 98 GLY A CA 1
ATOM 771 C C . GLY A 1 98 ? 16.259 4.985 -23.401 1.00 83.94 98 GLY A C 1
ATOM 772 O O . GLY A 1 98 ? 17.110 4.544 -24.177 1.00 83.94 98 GLY A O 1
ATOM 773 N N . VAL A 1 99 ? 15.296 4.217 -22.890 1.00 85.75 99 VAL A N 1
ATOM 774 C CA . VAL A 1 99 ? 15.136 2.803 -23.239 1.00 85.75 99 VAL A CA 1
ATOM 775 C C . VAL A 1 99 ? 14.310 2.696 -24.514 1.00 85.75 99 VAL A C 1
ATOM 777 O O . VAL A 1 99 ? 13.194 3.204 -24.607 1.00 85.75 99 VAL A O 1
ATOM 780 N N . ALA A 1 100 ? 14.879 2.041 -25.525 1.00 89.44 100 ALA A N 1
ATOM 781 C CA . ALA A 1 100 ? 14.219 1.858 -26.808 1.00 89.44 100 ALA A CA 1
ATOM 782 C C . ALA A 1 100 ? 12.895 1.095 -26.633 1.00 89.44 100 ALA A C 1
ATOM 784 O O . ALA A 1 100 ? 12.867 0.039 -26.007 1.00 89.44 100 ALA A O 1
ATOM 785 N N . GLY A 1 101 ? 11.819 1.629 -27.214 1.00 88.12 101 GLY A N 1
ATOM 786 C CA . GLY A 1 101 ? 10.486 1.024 -27.150 1.00 88.12 101 GLY A CA 1
ATOM 787 C C . GLY A 1 101 ? 9.662 1.400 -25.919 1.00 88.12 101 GLY A C 1
ATOM 788 O O . GLY A 1 101 ? 8.545 0.926 -25.805 1.00 88.12 101 GLY A O 1
ATOM 789 N N . TRP A 1 102 ? 10.162 2.250 -25.015 1.00 91.50 102 TRP A N 1
ATOM 790 C CA . TRP A 1 102 ? 9.382 2.705 -23.861 1.00 91.50 102 TRP A CA 1
ATOM 791 C C . TRP A 1 102 ? 8.196 3.590 -24.288 1.00 91.50 102 TRP A C 1
ATOM 793 O O . TRP A 1 102 ? 8.401 4.640 -24.894 1.00 91.50 102 TRP A O 1
ATOM 803 N N . ASP A 1 103 ? 6.977 3.179 -23.921 1.00 91.38 103 ASP A N 1
ATOM 804 C CA . ASP A 1 103 ? 5.701 3.849 -24.245 1.00 91.38 103 ASP A CA 1
ATOM 805 C C . ASP A 1 103 ? 5.009 4.439 -22.991 1.00 91.38 103 ASP A C 1
ATOM 807 O O . ASP A 1 103 ? 3.820 4.777 -22.997 1.00 91.38 103 ASP A O 1
ATOM 811 N N . GLY A 1 104 ? 5.751 4.566 -21.884 1.00 87.25 104 GLY A N 1
ATOM 812 C CA . GLY A 1 104 ? 5.252 5.139 -20.634 1.00 87.25 104 GLY A CA 1
ATOM 813 C C . GLY A 1 104 ? 4.874 6.630 -20.743 1.00 87.25 104 GLY A C 1
ATOM 814 O O . GLY A 1 104 ? 4.982 7.255 -21.800 1.00 87.25 104 GLY A O 1
ATOM 815 N N . PRO A 1 105 ? 4.418 7.263 -19.647 1.00 91.69 105 PRO A N 1
ATOM 816 C CA . PRO A 1 105 ? 4.467 6.804 -18.261 1.00 91.69 105 PRO A CA 1
ATOM 817 C C . PRO A 1 105 ? 3.383 5.775 -17.906 1.00 91.69 105 PRO A C 1
ATOM 819 O O . PRO A 1 105 ? 2.220 5.902 -18.292 1.00 91.69 105 PRO A O 1
ATOM 822 N N . TYR A 1 106 ? 3.735 4.792 -17.080 1.00 90.69 106 TYR A N 1
ATOM 823 C CA . TYR A 1 106 ? 2.790 3.830 -16.517 1.00 90.69 106 TYR A CA 1
ATOM 824 C C . TYR A 1 106 ? 2.203 4.382 -15.215 1.00 90.69 106 TYR A C 1
ATOM 826 O O . TYR A 1 106 ? 2.926 4.720 -14.280 1.00 90.69 106 TYR A O 1
ATOM 834 N N . ALA A 1 107 ? 0.877 4.507 -15.162 1.00 86.38 107 ALA A N 1
ATOM 835 C CA . ALA A 1 107 ? 0.183 5.014 -13.985 1.00 8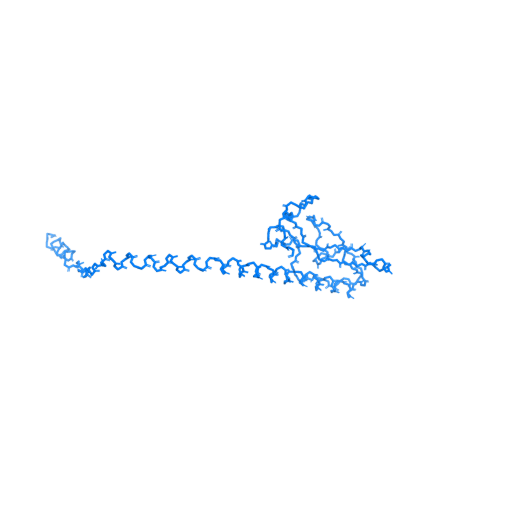6.38 107 ALA A CA 1
ATOM 836 C C . ALA A 1 107 ? 0.138 3.961 -12.867 1.00 86.38 107 ALA A C 1
ATOM 838 O O . ALA A 1 107 ? -0.326 2.843 -13.091 1.00 86.38 107 ALA A O 1
ATOM 839 N N . GLY A 1 108 ? 0.541 4.352 -11.659 1.00 83.94 108 GLY A N 1
ATOM 840 C CA . GLY A 1 108 ? 0.467 3.520 -10.462 1.00 83.94 108 GLY A CA 1
ATOM 841 C C . GLY A 1 108 ? 1.247 4.125 -9.299 1.00 83.94 108 GLY A C 1
ATOM 842 O O . GLY A 1 108 ? 1.788 5.230 -9.401 1.00 83.94 108 GLY A O 1
ATOM 843 N N . LYS A 1 109 ? 1.255 3.406 -8.179 1.00 82.50 109 LYS A N 1
ATOM 844 C CA . LYS A 1 109 ? 1.964 3.774 -6.950 1.00 82.50 109 LYS A CA 1
ATOM 845 C C . LYS A 1 109 ? 3.378 3.200 -6.944 1.00 82.50 109 LYS A C 1
ATOM 847 O O . LYS A 1 109 ? 3.540 2.012 -7.191 1.00 82.50 109 LYS A O 1
ATOM 852 N N . TRP A 1 110 ? 4.395 4.014 -6.669 1.00 78.62 110 TRP A N 1
ATOM 853 C CA . TRP A 1 110 ? 5.802 3.586 -6.606 1.00 78.62 110 TRP A CA 1
ATOM 854 C C . TRP A 1 110 ? 6.558 4.394 -5.556 1.00 78.62 110 TRP A C 1
ATOM 856 O O . TRP A 1 110 ? 6.433 5.616 -5.522 1.00 78.62 110 TRP A O 1
ATOM 866 N N . GLN A 1 111 ? 7.326 3.708 -4.703 1.00 76.62 111 GLN A N 1
ATOM 867 C CA . GLN A 1 111 ? 7.947 4.272 -3.496 1.00 76.62 111 GLN A CA 1
ATOM 868 C C . GLN A 1 111 ? 6.952 5.003 -2.579 1.00 76.62 111 GLN A C 1
ATOM 870 O O . GLN A 1 111 ? 7.322 5.841 -1.760 1.00 76.62 111 GLN A O 1
ATOM 875 N N . ASP A 1 112 ? 5.665 4.680 -2.694 1.00 79.38 112 ASP A N 1
ATOM 876 C CA . ASP A 1 112 ? 4.631 5.241 -1.839 1.00 79.38 112 ASP A CA 1
ATOM 877 C C . ASP A 1 112 ? 4.628 4.546 -0.480 1.00 79.38 112 ASP A C 1
ATOM 879 O O . ASP A 1 112 ? 4.915 3.350 -0.365 1.00 79.38 112 ASP A O 1
ATOM 883 N N . ALA A 1 113 ? 4.237 5.289 0.554 1.00 81.94 113 ALA A N 1
ATOM 884 C CA . ALA A 1 113 ? 4.131 4.729 1.889 1.00 81.94 113 ALA A CA 1
ATOM 885 C C . ALA A 1 113 ? 3.079 3.607 1.941 1.00 81.94 113 ALA A C 1
ATOM 887 O O . ALA A 1 113 ? 1.937 3.787 1.497 1.00 81.94 113 ALA A O 1
ATOM 888 N N . HIS A 1 114 ? 3.440 2.453 2.508 1.00 83.88 114 HIS A N 1
ATOM 889 C CA . HIS A 1 114 ? 2.490 1.365 2.745 1.00 83.88 114 HIS A CA 1
ATOM 890 C C . HIS A 1 114 ? 1.878 1.431 4.151 1.00 83.88 114 HIS A C 1
ATOM 892 O O . HIS A 1 114 ? 2.271 2.209 5.018 1.00 83.88 114 HIS A O 1
ATOM 898 N N . THR A 1 115 ? 0.878 0.588 4.400 1.00 83.62 115 THR A N 1
ATOM 899 C CA . THR A 1 115 ? -0.028 0.660 5.561 1.00 83.62 115 THR A CA 1
ATOM 900 C C . THR A 1 115 ? 0.595 0.410 6.937 1.00 83.62 115 THR A C 1
ATOM 902 O O . THR A 1 115 ? -0.086 0.597 7.946 1.00 83.62 115 THR A O 1
ATOM 905 N N . TRP A 1 116 ? 1.855 -0.011 6.983 1.00 82.69 116 TRP A N 1
ATOM 906 C CA . TRP A 1 116 ? 2.581 -0.393 8.202 1.00 82.69 116 TRP A CA 1
ATOM 907 C C . TRP A 1 116 ? 3.686 0.590 8.593 1.00 82.69 116 TRP A C 1
ATOM 909 O O . TRP A 1 116 ? 4.339 0.385 9.609 1.00 82.69 116 TRP A O 1
ATOM 919 N N . GLY A 1 117 ? 3.840 1.688 7.845 1.00 78.56 117 GLY A N 1
ATOM 920 C CA . GLY A 1 117 ? 5.053 2.500 7.913 1.00 78.56 117 GLY A CA 1
ATOM 921 C C . GLY A 1 117 ? 6.151 1.817 7.110 1.00 78.56 117 GLY A C 1
ATOM 922 O O . GLY A 1 117 ? 6.276 0.598 7.173 1.00 78.56 117 GLY A O 1
ATOM 923 N N . GLY A 1 118 ? 6.837 2.590 6.280 1.00 81.81 118 GLY A N 1
ATOM 924 C CA . GLY A 1 118 ? 7.688 2.046 5.234 1.00 81.81 118 GLY A CA 1
ATOM 925 C C . GLY A 1 118 ? 7.237 2.480 3.847 1.00 81.81 118 GLY A C 1
ATOM 926 O O . GLY A 1 118 ? 6.356 3.343 3.722 1.00 81.81 118 GLY A O 1
ATOM 927 N N . HIS A 1 119 ? 7.770 1.855 2.805 1.00 82.19 119 HIS A N 1
ATOM 928 C CA . HIS A 1 119 ? 7.382 2.110 1.426 1.00 82.19 119 HIS A CA 1
ATOM 929 C C . HIS A 1 119 ? 7.465 0.869 0.536 1.00 82.19 119 HIS A C 1
ATOM 931 O O . HIS A 1 119 ? 8.095 -0.134 0.856 1.00 82.19 119 HIS A O 1
ATOM 937 N N . ILE A 1 120 ? 6.734 0.909 -0.577 1.00 84.44 120 ILE A N 1
ATOM 938 C CA . ILE A 1 120 ? 6.647 -0.206 -1.521 1.00 84.44 120 ILE A CA 1
ATOM 939 C C . ILE A 1 120 ? 7.392 0.135 -2.811 1.00 84.44 120 ILE A C 1
ATOM 941 O O . ILE A 1 120 ? 7.224 1.223 -3.364 1.00 84.44 120 ILE A O 1
ATOM 945 N N . GLY A 1 121 ? 8.199 -0.790 -3.318 1.00 83.75 121 GLY A N 1
ATOM 946 C CA . GLY A 1 121 ? 9.004 -0.557 -4.511 1.00 83.75 121 GLY A CA 1
ATOM 947 C C . GLY A 1 121 ? 9.189 -1.785 -5.385 1.00 83.75 121 GLY A C 1
ATOM 948 O O . GLY A 1 121 ? 8.528 -2.810 -5.223 1.00 83.75 121 GLY A O 1
ATOM 949 N N . TRP A 1 122 ? 10.087 -1.641 -6.352 1.00 85.25 122 TRP A N 1
ATOM 950 C CA . TRP A 1 122 ? 10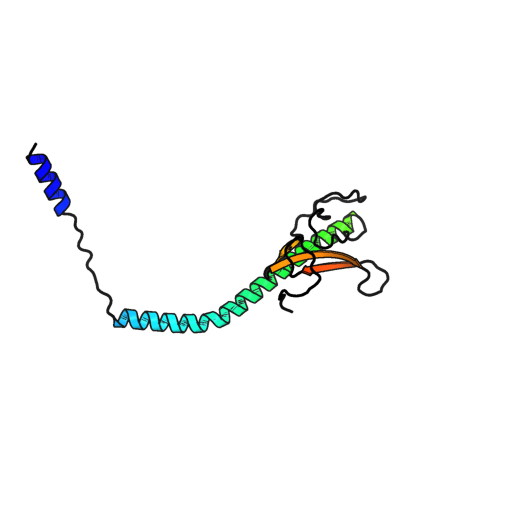.451 -2.666 -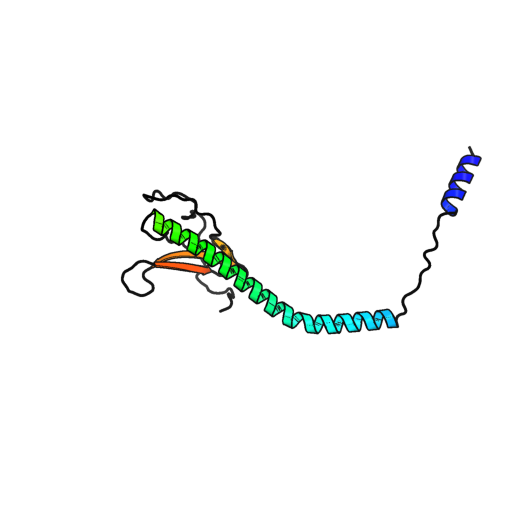7.321 1.00 85.25 122 TRP A CA 1
ATOM 951 C C . TRP A 1 122 ? 11.951 -2.910 -7.241 1.00 85.25 122 TRP A C 1
ATOM 953 O O . TRP A 1 122 ? 12.718 -1.949 -7.288 1.00 85.25 122 TRP A O 1
ATOM 963 N N . ILE A 1 123 ? 12.338 -4.179 -7.182 1.00 81.62 123 ILE A N 1
ATOM 964 C CA . ILE A 1 123 ? 13.706 -4.628 -7.427 1.00 81.62 123 ILE A CA 1
ATOM 965 C C . ILE A 1 123 ? 13.704 -5.456 -8.710 1.00 81.62 123 ILE A C 1
ATOM 967 O O . ILE A 1 123 ? 12.790 -6.245 -8.940 1.00 81.62 123 ILE A O 1
ATOM 971 N N . GLY A 1 124 ? 14.705 -5.277 -9.562 1.00 83.12 124 GLY A N 1
ATOM 972 C CA . GLY A 1 124 ? 14.790 -5.951 -10.854 1.00 83.12 124 GLY A CA 1
ATOM 973 C C . GLY A 1 124 ? 16.230 -6.240 -11.248 1.00 83.12 124 GLY A C 1
ATOM 974 O O . GLY A 1 124 ? 17.160 -5.639 -10.719 1.00 83.12 124 GLY A O 1
ATOM 975 N N . GLY A 1 125 ? 16.416 -7.163 -12.190 1.00 77.44 125 GLY A N 1
ATOM 976 C CA . GLY A 1 125 ? 17.754 -7.557 -12.642 1.00 77.44 125 GLY A CA 1
ATOM 977 C C . GLY A 1 125 ? 18.416 -8.603 -11.744 1.00 77.44 125 GLY A C 1
ATOM 978 O O . GLY A 1 125 ? 19.639 -8.733 -11.761 1.00 77.44 125 GLY A O 1
ATOM 979 N N . TYR A 1 126 ? 17.611 -9.347 -10.984 1.00 80.62 126 TYR A N 1
ATOM 980 C CA . TYR A 1 126 ? 18.048 -10.467 -10.158 1.00 80.62 126 TYR A CA 1
ATOM 981 C C . TYR A 1 126 ? 17.536 -11.772 -10.760 1.00 80.62 126 TYR A C 1
ATOM 983 O O . TYR A 1 126 ? 16.405 -11.822 -11.224 1.00 80.62 126 TYR A O 1
ATOM 991 N N . ASP A 1 127 ? 18.364 -12.807 -10.742 1.00 82.69 127 ASP A N 1
ATOM 992 C CA . ASP A 1 127 ? 17.969 -14.182 -11.056 1.00 82.69 127 ASP A CA 1
ATOM 993 C C . ASP A 1 127 ? 17.595 -14.859 -9.724 1.00 82.69 127 ASP A C 1
ATOM 995 O O . ASP A 1 127 ? 18.487 -15.241 -8.956 1.00 82.69 127 ASP A O 1
ATOM 999 N N . LEU A 1 128 ? 16.303 -14.855 -9.358 1.00 82.94 128 LEU A N 1
ATOM 1000 C CA . LEU A 1 128 ? 15.859 -15.280 -8.022 1.00 82.94 128 LEU A CA 1
ATOM 1001 C C . LEU A 1 128 ? 15.729 -16.803 -7.916 1.00 82.94 128 LEU A C 1
ATOM 1003 O O . LEU A 1 128 ? 15.845 -17.336 -6.808 1.00 82.94 128 LEU A O 1
ATOM 1007 N N . ASP A 1 129 ? 15.510 -17.502 -9.031 1.00 84.94 129 ASP A N 1
ATOM 1008 C CA . ASP A 1 129 ? 15.330 -18.956 -9.080 1.00 84.94 129 ASP A CA 1
ATOM 1009 C C . ASP A 1 129 ? 16.491 -19.725 -9.746 1.00 84.94 129 ASP A C 1
ATOM 1011 O O . ASP A 1 129 ? 16.503 -20.960 -9.733 1.00 84.94 129 ASP A O 1
ATOM 1015 N N . SER A 1 130 ? 17.534 -19.013 -10.189 1.00 87.69 130 SER A N 1
ATOM 1016 C CA . SER A 1 130 ? 18.741 -19.556 -10.828 1.00 87.69 130 SER A CA 1
ATOM 1017 C C . SER A 1 130 ? 18.483 -20.242 -12.174 1.00 87.69 130 SER A C 1
ATOM 1019 O O . SER A 1 130 ? 19.224 -21.161 -12.548 1.00 87.69 130 SER A O 1
ATOM 1021 N N . ASP A 1 131 ? 17.451 -19.824 -12.907 1.00 91.25 131 ASP A N 1
ATOM 1022 C CA . ASP A 1 131 ? 17.152 -20.320 -14.252 1.00 91.25 131 ASP A CA 1
ATOM 1023 C C . ASP A 1 131 ? 17.932 -19.582 -15.366 1.00 91.25 131 ASP A C 1
ATOM 1025 O O . ASP A 1 131 ? 17.922 -20.003 -16.530 1.00 91.25 131 ASP A O 1
ATOM 1029 N N . GLY A 1 132 ? 18.683 -18.533 -15.006 1.00 84.25 132 GLY A N 1
ATOM 1030 C CA . GLY A 1 132 ? 19.461 -17.700 -15.922 1.00 84.25 132 GLY A CA 1
ATOM 1031 C C . GLY A 1 132 ? 18.652 -16.593 -16.604 1.00 84.25 132 GLY A C 1
ATOM 1032 O O . GLY A 1 132 ? 19.180 -15.914 -17.493 1.00 84.25 132 GLY A O 1
ATOM 1033 N N . ILE A 1 133 ? 17.394 -16.403 -16.213 1.00 83.00 133 ILE A N 1
ATOM 1034 C CA . ILE A 1 133 ? 16.515 -15.323 -16.644 1.00 83.00 133 ILE A CA 1
ATOM 1035 C C . ILE A 1 133 ? 16.508 -14.256 -15.548 1.00 83.00 133 ILE A C 1
ATOM 1037 O O . ILE A 1 133 ? 16.414 -14.526 -14.359 1.00 83.00 133 ILE A O 1
ATOM 1041 N N . LEU A 1 134 ? 16.641 -12.992 -15.954 1.00 84.19 134 LEU A N 1
ATOM 1042 C CA . LEU A 1 134 ? 16.499 -11.889 -15.010 1.00 84.19 134 LEU A CA 1
ATOM 1043 C C . LEU A 1 134 ? 15.022 -11.669 -14.706 1.00 84.19 134 LEU A C 1
ATOM 1045 O O . LEU A 1 134 ? 14.191 -11.594 -15.613 1.00 84.19 134 LEU A O 1
ATOM 1049 N N . GLU A 1 135 ? 14.730 -11.475 -13.434 1.00 84.38 135 GLU A N 1
ATOM 1050 C CA . GLU A 1 135 ? 13.397 -11.280 -12.895 1.00 84.38 135 GLU A CA 1
ATOM 1051 C C . GLU A 1 135 ? 13.333 -9.971 -12.104 1.00 84.38 135 GLU A C 1
ATOM 1053 O O . GLU A 1 135 ? 14.321 -9.241 -11.929 1.00 84.38 135 GLU A O 1
ATOM 1058 N N . GLY A 1 136 ? 12.134 -9.662 -11.622 1.00 84.31 136 GLY A N 1
ATOM 1059 C CA . GLY A 1 136 ? 11.946 -8.612 -10.643 1.00 84.31 136 GLY A CA 1
ATOM 1060 C C . GLY A 1 136 ? 10.800 -8.911 -9.697 1.00 84.31 136 GLY A C 1
ATOM 1061 O O . GLY A 1 136 ? 9.904 -9.709 -9.981 1.00 84.31 136 GLY A O 1
ATOM 1062 N N . ALA A 1 137 ? 10.862 -8.273 -8.539 1.00 84.50 137 ALA A N 1
ATOM 1063 C CA . ALA A 1 137 ? 9.949 -8.484 -7.440 1.00 84.50 137 ALA A CA 1
ATOM 1064 C C . ALA A 1 137 ? 9.471 -7.146 -6.882 1.00 84.50 137 ALA A C 1
ATOM 1066 O O . ALA A 1 137 ? 10.183 -6.140 -6.874 1.00 84.50 137 ALA A O 1
ATOM 1067 N N . VAL A 1 138 ? 8.242 -7.160 -6.376 1.00 87.31 138 VAL A N 1
ATOM 1068 C CA . VAL A 1 138 ? 7.730 -6.069 -5.553 1.00 87.31 138 VAL A CA 1
ATOM 1069 C C . VAL A 1 138 ? 8.263 -6.259 -4.143 1.00 87.31 138 VAL A C 1
ATOM 1071 O O . VAL A 1 138 ? 8.124 -7.342 -3.573 1.00 87.31 138 VAL A O 1
ATOM 1074 N N . VAL A 1 139 ? 8.839 -5.205 -3.581 1.00 82.50 139 VAL A N 1
ATOM 1075 C CA . VAL A 1 139 ? 9.389 -5.206 -2.225 1.00 82.50 139 VAL A CA 1
ATOM 1076 C C . VAL A 1 139 ? 8.597 -4.276 -1.329 1.00 82.50 139 VAL A C 1
ATOM 1078 O O . VAL A 1 139 ? 8.161 -3.206 -1.753 1.00 82.50 139 VAL A O 1
ATOM 1081 N N . PHE A 1 140 ? 8.417 -4.712 -0.090 1.00 83.00 140 PHE A N 1
ATOM 1082 C CA . PHE A 1 140 ? 7.964 -3.874 1.007 1.00 83.00 140 PHE A CA 1
ATOM 1083 C C . PHE A 1 140 ? 9.174 -3.627 1.891 1.00 83.00 140 PHE A C 1
ATOM 1085 O O . PHE A 1 140 ? 9.831 -4.585 2.296 1.00 83.00 140 PHE A O 1
ATOM 1092 N N . ASP A 1 141 ? 9.457 -2.362 2.139 1.00 78.81 141 ASP A N 1
ATOM 1093 C CA . ASP A 1 141 ? 10.577 -1.912 2.946 1.00 78.81 141 ASP A CA 1
ATOM 1094 C C . ASP A 1 141 ? 10.038 -1.127 4.135 1.00 78.81 141 ASP A C 1
ATOM 1096 O O . ASP A 1 141 ? 9.135 -0.309 3.972 1.00 78.81 141 ASP A O 1
ATOM 1100 N N . ASP A 1 142 ? 10.553 -1.399 5.329 1.00 78.50 142 ASP A N 1
ATOM 1101 C CA . ASP A 1 142 ? 10.133 -0.746 6.562 1.00 78.50 142 ASP A CA 1
ATOM 1102 C C . ASP A 1 142 ? 10.568 0.719 6.669 1.00 78.50 142 ASP A C 1
ATOM 1104 O O . ASP A 1 142 ? 9.982 1.489 7.442 1.00 78.50 142 ASP A O 1
ATOM 1108 N N . ASP A 1 143 ? 11.535 1.120 5.855 1.00 74.69 143 ASP A N 1
ATOM 1109 C CA . ASP A 1 143 ? 12.097 2.458 5.860 1.00 74.69 143 ASP A CA 1
ATOM 1110 C C . ASP A 1 143 ? 11.236 3.504 5.148 1.00 74.69 143 ASP A C 1
ATOM 1112 O O . ASP A 1 143 ? 10.427 3.226 4.259 1.00 74.69 143 ASP A O 1
ATOM 1116 N N . ALA A 1 144 ? 11.409 4.773 5.526 1.00 70.88 144 ALA A N 1
ATOM 1117 C CA . ALA A 1 144 ? 10.722 5.868 4.852 1.00 70.88 144 ALA A CA 1
ATOM 1118 C C . ALA A 1 144 ? 11.133 5.947 3.364 1.00 70.88 144 ALA A C 1
ATOM 1120 O O . ALA A 1 144 ? 12.272 5.632 3.020 1.00 70.88 144 ALA A O 1
ATOM 1121 N N . PRO A 1 145 ? 10.250 6.422 2.463 1.00 68.50 145 PRO A N 1
ATOM 1122 C CA . PRO A 1 145 ? 10.627 6.639 1.069 1.00 68.50 145 PRO A CA 1
ATOM 1123 C C . PRO A 1 145 ? 11.899 7.492 0.959 1.00 68.50 145 PRO A C 1
ATOM 1125 O O . PRO A 1 145 ? 11.921 8.634 1.431 1.00 68.50 145 PRO A O 1
ATOM 1128 N N . GLY A 1 146 ? 12.942 6.964 0.318 1.00 65.81 146 GLY A N 1
ATOM 1129 C CA . GLY A 1 146 ? 14.209 7.672 0.132 1.00 65.81 146 GLY A CA 1
ATOM 1130 C C . GLY A 1 146 ? 15.279 7.445 1.190 1.00 65.81 146 GLY A C 1
ATOM 1131 O O . GLY A 1 146 ? 16.330 8.083 1.105 1.00 65.81 146 GLY A O 1
ATOM 1132 N N . THR A 1 147 ? 15.035 6.567 2.160 1.00 68.88 147 THR A N 1
ATOM 1133 C CA . THR A 1 147 ? 16.045 6.072 3.102 1.00 68.88 147 THR A CA 1
ATOM 1134 C C . THR A 1 147 ? 16.308 4.593 2.833 1.00 68.88 147 THR A C 1
ATOM 1136 O O . THR A 1 147 ? 15.373 3.879 2.497 1.00 68.88 147 THR A O 1
ATOM 1139 N N . ASP A 1 148 ? 17.561 4.149 2.940 1.00 65.31 148 ASP A N 1
ATOM 1140 C CA . ASP A 1 148 ? 17.972 2.757 2.727 1.00 65.31 148 ASP A CA 1
ATOM 1141 C C . ASP A 1 148 ? 18.826 2.244 3.896 1.00 65.31 148 ASP A C 1
ATOM 1143 O O . ASP A 1 148 ? 20.028 1.984 3.777 1.00 65.31 148 ASP A O 1
ATOM 1147 N N . SER A 1 149 ? 18.220 2.104 5.068 1.00 60.25 149 SER A N 1
ATOM 1148 C CA . SER A 1 149 ? 18.855 1.365 6.145 1.00 60.25 149 SER A CA 1
ATOM 1149 C C . SER A 1 149 ? 18.619 -0.140 5.951 1.00 60.25 149 SER A C 1
ATOM 1151 O O . SER A 1 149 ? 17.585 -0.619 5.514 1.00 60.25 149 SER A O 1
ATOM 1153 N N . SER A 1 150 ? 19.672 -0.936 6.142 1.00 65.75 150 SER A N 1
ATOM 1154 C CA . SER A 1 150 ? 19.612 -2.398 5.947 1.00 65.75 150 SER A CA 1
ATOM 1155 C C . SER A 1 150 ? 19.215 -3.129 7.230 1.00 65.75 150 SER A C 1
ATOM 1157 O O . SER A 1 150 ? 19.502 -4.317 7.394 1.00 65.75 150 SER A O 1
ATOM 1159 N N . ASP A 1 151 ? 18.605 -2.413 8.170 1.00 66.50 151 ASP A N 1
ATOM 1160 C CA . ASP A 1 151 ? 18.130 -2.946 9.428 1.00 66.50 151 ASP A CA 1
ATOM 1161 C C . ASP A 1 151 ? 16.616 -3.153 9.343 1.00 66.50 151 ASP A C 1
ATOM 1163 O O . ASP A 1 151 ? 15.839 -2.222 9.426 1.00 66.50 151 ASP A O 1
ATOM 1167 N N . SER A 1 152 ? 16.191 -4.411 9.201 1.00 65.25 152 SER A N 1
ATOM 1168 C CA . SER A 1 152 ? 14.772 -4.801 9.178 1.00 65.25 152 SER A CA 1
ATOM 1169 C C . SER A 1 152 ? 14.108 -4.589 10.550 1.00 65.25 152 SER A C 1
ATOM 1171 O O . SER A 1 152 ? 13.827 -5.544 11.281 1.00 65.25 152 SER A O 1
ATOM 1173 N N . THR A 1 153 ? 13.948 -3.336 10.960 1.00 65.69 153 THR A N 1
ATOM 1174 C CA . THR A 1 153 ? 13.526 -2.917 12.301 1.00 65.69 153 THR A CA 1
ATOM 1175 C C . THR A 1 153 ? 12.036 -2.609 12.377 1.00 65.69 153 THR A C 1
ATOM 1177 O O . THR A 1 153 ? 11.455 -2.664 13.467 1.00 65.69 153 THR A O 1
ATOM 1180 N N . GLY A 1 154 ? 11.387 -2.342 11.248 1.00 63.94 154 GLY A N 1
ATOM 1181 C CA . GLY A 1 154 ? 9.951 -2.162 11.143 1.00 63.94 154 GLY A CA 1
ATOM 1182 C C . GLY A 1 154 ? 9.189 -3.470 10.970 1.00 63.94 154 GLY A C 1
ATOM 1183 O O . GLY A 1 154 ? 9.617 -4.447 10.357 1.00 63.94 154 GLY A O 1
ATOM 1184 N N . ALA A 1 155 ? 8.009 -3.491 11.581 1.00 64.31 155 ALA A N 1
ATOM 1185 C CA . ALA A 1 155 ? 7.154 -4.661 11.652 1.00 64.31 155 ALA A CA 1
ATOM 1186 C C . ALA A 1 155 ? 6.184 -4.693 10.465 1.00 64.31 155 ALA A C 1
ATOM 1188 O O . ALA A 1 155 ? 5.065 -4.181 10.553 1.00 64.31 155 ALA A O 1
ATOM 1189 N N . ILE A 1 156 ? 6.595 -5.333 9.372 1.00 68.56 156 ILE A N 1
ATOM 1190 C CA . ILE A 1 156 ? 5.670 -5.787 8.330 1.00 68.56 156 ILE A CA 1
ATOM 1191 C C . ILE A 1 156 ? 5.118 -7.149 8.784 1.00 68.56 156 ILE A C 1
ATOM 1193 O O . ILE A 1 156 ? 5.903 -8.048 9.098 1.00 68.56 156 ILE A O 1
ATOM 1197 N N . PRO A 1 157 ? 3.791 -7.327 8.898 1.00 66.00 157 PRO A N 1
ATOM 1198 C CA . PRO A 1 157 ? 3.224 -8.619 9.260 1.00 66.00 157 PRO A CA 1
ATOM 1199 C C . PRO A 1 157 ? 3.556 -9.666 8.190 1.00 66.00 157 PRO A C 1
ATOM 1201 O O . PRO A 1 157 ? 3.440 -9.394 6.995 1.00 66.00 157 PRO A O 1
ATOM 1204 N N . VAL A 1 158 ? 3.967 -10.850 8.652 1.00 57.56 158 VAL A N 1
ATOM 1205 C CA . VAL A 1 158 ? 4.260 -12.032 7.823 1.00 57.56 158 VAL A CA 1
ATOM 1206 C C . VAL A 1 158 ? 3.004 -12.723 7.305 1.00 57.56 158 VAL A C 1
ATOM 1208 O O . VAL A 1 158 ? 1.969 -12.696 8.014 1.00 57.56 158 VAL A O 1
#

pLDDT: mean 80.04, std 11.7, range [56.5, 95.5]

Foldseek 3Di:
DVVVVVVVVVVVVPPPPPPPPPDDDPVNVVVVVVVVVVVVVVVPVVVVVVVVVVLVVQVVVQQVLQVVLQVLQCVQQVFGFADPPLADDDDSLADDPPGPRDPDNRDGDASDAGPQAFGKHKHWQDPPPPPPDTDMHIDTGNYHRRDDDPDRPTDDDD

InterPro domains:
  IPR012902 Prokaryotic N-terminal methylation site [PF07963] (21-43)
  IPR012902 Prokaryotic N-terminal methylation site [PS00409] (22-42)
  IPR012902 Prokaryotic N-terminal methylation site [TIGR02532] (22-44)
  IPR045584 Pilin-like [SSF54523] (24-117)